Protein AF-A0A926TYX2-F1 (afdb_monomer_lite)

Foldseek 3Di:
DDPVVVVQVPDPPRDDDDDDDDDDPVVQVVLQVVQVVVVHPGSVVVVVVVVVVVVVVVVVVVVVVVLVVVLVVCVVVVNDPVNSVVVVVVVNVD

Radius of gyration: 19.96 Å; chains: 1; bounding box: 41×27×48 Å

pLDDT: mean 89.35, std 9.17, range [48.16, 98.56]

Structure (mmCIF, N/CA/C/O backbone):
data_AF-A0A926TYX2-F1
#
_entry.id   AF-A0A926TYX2-F1
#
loop_
_atom_site.group_PDB
_atom_site.id
_atom_site.type_symbol
_atom_site.label_atom_id
_atom_site.label_alt_id
_atom_site.label_comp_id
_atom_site.label_asym_id
_atom_site.label_entity_id
_atom_site.label_seq_id
_atom_site.pdbx_PDB_ins_code
_atom_site.Cartn_x
_atom_site.Cartn_y
_atom_site.Cartn_z
_atom_site.occupancy
_atom_site.B_iso_or_equiv
_atom_site.auth_seq_id
_atom_site.auth_comp_id
_atom_site.auth_asym_id
_atom_site.auth_atom_id
_atom_site.pdbx_PDB_model_num
ATOM 1 N N . MET A 1 1 ? -9.595 7.406 7.303 1.00 63.03 1 MET A N 1
ATOM 2 C CA . MET A 1 1 ? -8.204 7.700 7.735 1.00 63.03 1 MET A CA 1
ATOM 3 C C . MET A 1 1 ? -8.112 8.781 8.823 1.00 63.03 1 MET A C 1
ATOM 5 O O . MET A 1 1 ? -8.658 9.861 8.636 1.00 63.03 1 MET A O 1
ATOM 9 N N . LYS A 1 2 ? -7.376 8.537 9.922 1.00 69.69 2 LYS A N 1
ATOM 10 C CA . LYS A 1 2 ? -7.084 9.546 10.970 1.00 69.69 2 LYS A CA 1
ATOM 11 C C . LYS A 1 2 ? -6.081 10.613 10.484 1.00 69.69 2 LYS A C 1
ATOM 13 O O . LYS A 1 2 ? -5.144 10.280 9.754 1.00 69.69 2 LYS A O 1
ATOM 18 N N . ALA A 1 3 ? -6.239 11.868 10.918 1.00 74.06 3 ALA A N 1
ATOM 19 C CA . ALA A 1 3 ? -5.411 13.010 10.494 1.00 74.06 3 ALA A CA 1
ATOM 20 C C . ALA A 1 3 ? -3.902 12.813 10.758 1.00 74.06 3 ALA A C 1
ATOM 22 O O . ALA A 1 3 ? -3.071 13.102 9.895 1.00 74.06 3 ALA A O 1
ATOM 23 N N . GLU A 1 4 ? -3.544 12.213 11.894 1.00 76.88 4 GLU A N 1
ATOM 24 C CA . GLU A 1 4 ? -2.149 11.919 12.256 1.00 76.88 4 GLU A CA 1
ATOM 25 C C . GLU A 1 4 ? -1.472 10.921 11.300 1.00 76.88 4 GLU A C 1
ATOM 27 O O . GLU A 1 4 ? -0.310 11.084 10.916 1.00 76.88 4 GLU A O 1
ATOM 32 N N . ALA A 1 5 ? -2.214 9.915 10.823 1.00 78.50 5 ALA A N 1
ATOM 33 C CA . ALA A 1 5 ? -1.700 8.958 9.845 1.00 78.50 5 ALA A CA 1
ATOM 34 C C . ALA A 1 5 ? -1.455 9.617 8.477 1.00 78.50 5 ALA A C 1
ATOM 36 O O . ALA A 1 5 ? -0.511 9.249 7.773 1.00 78.50 5 ALA A O 1
ATOM 37 N N . LEU A 1 6 ? -2.277 10.602 8.101 1.00 79.12 6 LEU A N 1
ATOM 38 C CA . LEU A 1 6 ? -2.069 11.394 6.889 1.00 79.12 6 LEU A CA 1
ATOM 39 C C . LEU A 1 6 ? -0.819 12.275 7.017 1.00 79.12 6 LEU A C 1
ATOM 41 O O . LEU A 1 6 ? 0.015 12.272 6.113 1.00 79.12 6 LEU A O 1
ATOM 45 N N . LYS A 1 7 ? -0.641 12.949 8.159 1.00 82.88 7 LYS A N 1
ATOM 46 C CA . LYS A 1 7 ? 0.518 13.809 8.435 1.00 82.88 7 LYS A CA 1
ATOM 47 C C . LYS A 1 7 ? 1.841 13.051 8.301 1.00 82.88 7 LYS A C 1
ATOM 49 O O . LYS A 1 7 ? 2.722 13.487 7.566 1.00 82.88 7 LYS A O 1
ATOM 54 N N . LYS A 1 8 ? 1.940 11.857 8.899 1.00 85.25 8 LYS A N 1
ATOM 55 C CA . LYS A 1 8 ? 3.119 10.980 8.767 1.00 85.25 8 LYS A CA 1
ATOM 56 C C . LYS A 1 8 ? 3.383 10.543 7.319 1.00 85.25 8 LYS A C 1
ATOM 58 O O . LYS A 1 8 ? 4.525 10.309 6.936 1.00 85.25 8 LYS A O 1
ATOM 63 N N . ARG A 1 9 ? 2.336 10.400 6.501 1.00 81.62 9 ARG A N 1
ATOM 64 C CA . ARG A 1 9 ? 2.453 9.960 5.100 1.00 81.62 9 ARG A CA 1
ATOM 65 C C . ARG A 1 9 ? 2.871 11.078 4.150 1.00 81.62 9 ARG A C 1
ATOM 67 O O . ARG A 1 9 ? 3.492 10.758 3.138 1.00 81.62 9 ARG A O 1
ATOM 74 N N . LEU A 1 10 ? 2.527 12.325 4.471 1.00 85.31 10 LEU A N 1
ATOM 75 C CA . LEU A 1 10 ? 2.901 13.523 3.714 1.00 85.31 10 LEU A CA 1
ATOM 76 C C . LEU A 1 10 ? 4.332 13.995 4.005 1.00 85.31 10 LEU A C 1
ATOM 78 O O . LEU A 1 10 ? 4.866 14.802 3.246 1.00 85.31 10 LEU A O 1
ATOM 82 N N . ASP A 1 11 ? 4.957 13.487 5.069 1.00 90.81 11 ASP A N 1
ATOM 83 C CA . ASP A 1 11 ? 6.357 13.768 5.366 1.00 90.81 11 ASP A CA 1
ATOM 84 C C . ASP A 1 11 ? 7.273 13.249 4.243 1.00 90.81 11 ASP A C 1
ATOM 86 O O . ASP A 1 11 ? 7.364 12.046 3.974 1.00 90.81 11 ASP A O 1
ATOM 90 N N . LYS A 1 12 ? 7.967 14.188 3.592 1.00 86.69 12 LYS A N 1
ATOM 91 C CA . LYS A 1 12 ? 8.926 13.916 2.515 1.00 86.69 12 LYS A CA 1
ATOM 92 C C . LYS A 1 12 ? 10.179 13.194 3.017 1.00 86.69 12 LYS A C 1
ATOM 94 O O . LYS A 1 12 ? 10.795 12.477 2.237 1.00 86.69 12 LYS A O 1
ATOM 99 N N . ASN A 1 13 ? 10.525 13.356 4.294 1.00 89.88 13 ASN A N 1
ATOM 100 C CA . ASN A 1 13 ? 11.720 12.788 4.919 1.00 89.88 13 ASN A CA 1
ATOM 101 C C . ASN A 1 13 ? 11.423 11.501 5.699 1.00 89.88 13 ASN A C 1
ATOM 103 O O . ASN A 1 13 ? 12.249 11.050 6.494 1.00 89.88 13 ASN A O 1
ATOM 107 N N . ARG A 1 14 ? 10.245 10.897 5.490 1.00 91.06 14 ARG A N 1
ATOM 108 C CA . ARG A 1 14 ? 9.887 9.648 6.162 1.00 91.06 14 ARG A CA 1
ATOM 109 C C . ARG A 1 14 ? 10.945 8.563 5.885 1.00 91.06 14 ARG A C 1
ATOM 111 O O . ARG A 1 14 ? 11.375 8.415 4.737 1.00 91.06 14 ARG A O 1
ATOM 118 N N . PRO A 1 15 ? 11.338 7.771 6.898 1.00 92.81 15 PRO A N 1
ATOM 119 C CA . PRO A 1 15 ? 12.347 6.734 6.726 1.00 92.81 15 PRO A CA 1
ATOM 120 C C . PRO A 1 15 ? 11.891 5.696 5.694 1.00 92.81 15 PRO A C 1
ATOM 122 O O . PRO A 1 15 ? 10.721 5.304 5.656 1.00 92.81 15 PRO A O 1
ATOM 125 N N . MET A 1 16 ? 12.827 5.250 4.858 1.00 91.19 16 MET A N 1
ATOM 126 C CA . MET A 1 16 ? 12.610 4.208 3.857 1.00 91.19 16 MET A CA 1
ATOM 127 C C . MET A 1 16 ? 13.451 2.978 4.190 1.00 91.19 16 MET A C 1
ATOM 129 O O . MET A 1 16 ? 14.591 3.097 4.632 1.00 91.19 16 MET A O 1
ATOM 133 N N . THR A 1 17 ? 12.895 1.798 3.933 1.00 94.25 17 THR A N 1
ATOM 134 C CA . THR A 1 17 ? 13.588 0.516 4.083 1.00 94.25 17 THR A CA 1
ATOM 135 C C . THR A 1 17 ? 13.661 -0.170 2.727 1.00 94.25 17 THR A C 1
ATOM 137 O O . THR A 1 17 ? 12.659 -0.244 2.013 1.00 94.25 17 THR A O 1
ATOM 140 N N . THR A 1 18 ? 14.842 -0.670 2.371 1.00 95.00 18 THR A N 1
ATOM 141 C CA . THR A 1 18 ? 15.033 -1.476 1.162 1.00 95.00 18 THR A CA 1
ATOM 142 C C . THR A 1 18 ? 14.492 -2.880 1.393 1.00 95.00 18 THR A C 1
ATOM 144 O O . THR A 1 18 ? 14.813 -3.512 2.397 1.00 95.00 18 THR A O 1
ATOM 147 N N . ILE A 1 19 ? 13.696 -3.373 0.448 1.00 93.38 19 ILE A N 1
ATOM 148 C CA . ILE A 1 19 ? 13.198 -4.749 0.433 1.00 93.38 19 ILE A CA 1
ATOM 149 C C . ILE A 1 19 ? 13.646 -5.440 -0.853 1.00 93.38 19 ILE A C 1
ATOM 151 O O . ILE A 1 19 ? 13.720 -4.804 -1.905 1.00 93.38 19 ILE A O 1
ATOM 155 N N . THR A 1 20 ? 13.898 -6.745 -0.771 1.00 95.19 20 THR A N 1
ATOM 156 C CA . THR A 1 20 ? 14.165 -7.596 -1.935 1.00 95.19 20 THR A CA 1
ATOM 157 C C . THR A 1 20 ? 12.976 -8.523 -2.136 1.00 95.19 20 THR A C 1
ATOM 159 O O . THR A 1 20 ? 12.611 -9.278 -1.239 1.00 95.19 20 THR A O 1
ATOM 162 N N . ILE A 1 21 ? 12.362 -8.457 -3.314 1.00 94.81 21 ILE A N 1
ATOM 163 C CA . ILE A 1 21 ? 11.155 -9.200 -3.681 1.00 94.81 21 ILE A CA 1
ATOM 164 C C . ILE A 1 21 ? 11.349 -9.766 -5.091 1.00 94.81 21 ILE A C 1
ATOM 166 O O . ILE A 1 21 ? 11.850 -9.072 -5.974 1.00 94.81 21 ILE A O 1
ATOM 170 N N . ARG A 1 22 ? 10.942 -11.022 -5.305 1.00 97.06 22 ARG A N 1
ATOM 171 C CA . ARG A 1 22 ? 10.814 -11.600 -6.649 1.00 97.06 22 ARG A CA 1
ATOM 172 C C . ARG A 1 22 ? 9.440 -11.246 -7.212 1.00 97.06 22 ARG A C 1
ATOM 174 O O . ARG A 1 22 ? 8.438 -11.483 -6.545 1.00 97.06 22 ARG A O 1
ATOM 181 N N . ILE A 1 23 ? 9.411 -10.694 -8.420 1.00 96.62 23 ILE A N 1
ATOM 182 C CA . ILE A 1 23 ? 8.196 -10.337 -9.160 1.00 96.62 23 ILE A CA 1
ATOM 183 C C . ILE A 1 23 ? 8.295 -11.010 -10.536 1.00 96.62 23 ILE A C 1
ATOM 185 O O . ILE A 1 23 ? 9.403 -11.040 -11.079 1.00 96.62 23 ILE A O 1
ATOM 189 N N . PRO A 1 24 ? 7.199 -11.565 -11.084 1.00 98.44 24 PRO A N 1
ATOM 190 C CA . PRO A 1 24 ? 7.183 -12.079 -12.451 1.00 98.44 24 PRO A CA 1
ATOM 191 C C . PRO A 1 24 ? 7.661 -11.035 -13.470 1.00 98.44 24 PRO A C 1
ATOM 193 O O . PRO A 1 24 ? 7.403 -9.839 -13.316 1.00 98.44 24 PRO A O 1
ATOM 196 N N . GLU A 1 25 ? 8.389 -11.479 -14.494 1.00 98.38 25 GLU A N 1
ATOM 197 C CA . GLU A 1 25 ? 8.993 -10.584 -15.489 1.00 98.38 25 GLU A CA 1
ATOM 198 C C . GLU A 1 25 ? 7.936 -9.805 -16.278 1.00 98.38 25 GLU A C 1
ATOM 200 O O . GLU A 1 25 ? 8.067 -8.596 -16.456 1.00 98.38 25 GLU A O 1
ATOM 205 N N . ASP A 1 26 ? 6.850 -10.471 -16.666 1.00 98.50 26 ASP A N 1
ATOM 206 C CA . ASP A 1 26 ? 5.701 -9.883 -17.356 1.00 98.50 26 ASP A CA 1
ATOM 207 C C . ASP A 1 26 ? 5.081 -8.728 -16.558 1.00 98.50 26 ASP A C 1
ATOM 209 O O . ASP A 1 26 ? 4.831 -7.653 -17.102 1.00 98.50 26 ASP A O 1
ATOM 213 N N . VAL A 1 27 ? 4.951 -8.889 -15.239 1.00 98.31 27 VAL A N 1
ATOM 214 C CA . VAL A 1 27 ? 4.440 -7.836 -14.352 1.00 98.31 27 VAL A CA 1
ATOM 215 C C . VAL A 1 27 ? 5.386 -6.631 -14.312 1.00 98.31 27 VAL A C 1
ATOM 217 O O . VAL A 1 27 ? 4.934 -5.485 -14.265 1.00 98.31 27 VAL A O 1
ATOM 220 N N . ILE A 1 28 ? 6.704 -6.853 -14.332 1.00 98.00 28 ILE A N 1
ATOM 221 C CA . ILE A 1 28 ? 7.681 -5.757 -14.388 1.00 98.00 28 ILE A CA 1
ATOM 222 C C . ILE A 1 28 ? 7.585 -5.004 -15.718 1.00 98.00 28 ILE A C 1
ATOM 224 O O . ILE A 1 28 ? 7.635 -3.770 -15.715 1.00 98.00 28 ILE A O 1
ATOM 228 N N . GLU A 1 29 ? 7.429 -5.712 -16.835 1.00 98.56 29 GLU A N 1
ATOM 229 C CA . GLU A 1 29 ? 7.269 -5.087 -18.150 1.00 98.56 29 GLU A CA 1
ATOM 230 C C . GLU A 1 29 ? 5.967 -4.281 -18.249 1.00 98.56 29 GLU A C 1
ATOM 232 O O . GLU A 1 29 ? 5.988 -3.131 -18.705 1.00 98.56 29 GLU A O 1
ATOM 237 N N . ASP A 1 30 ? 4.862 -4.795 -17.708 1.00 98.50 30 ASP A N 1
ATOM 238 C CA . ASP A 1 30 ? 3.607 -4.046 -17.624 1.00 98.50 30 ASP A CA 1
ATOM 239 C C . ASP A 1 30 ? 3.748 -2.793 -16.753 1.00 98.50 30 ASP A C 1
ATOM 241 O O . ASP A 1 30 ? 3.331 -1.701 -17.152 1.00 98.50 30 ASP A O 1
ATOM 24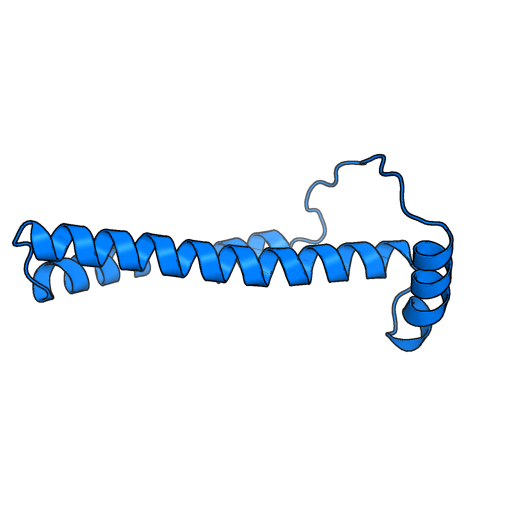5 N N . LEU A 1 31 ? 4.412 -2.886 -15.596 1.00 98.19 31 LEU A N 1
ATOM 246 C CA . LEU A 1 31 ? 4.665 -1.717 -14.751 1.00 98.19 31 LEU A CA 1
ATOM 247 C C . LEU A 1 31 ? 5.522 -0.662 -15.464 1.00 98.19 31 LEU A C 1
ATOM 249 O O . LEU A 1 31 ? 5.261 0.535 -15.315 1.00 98.19 31 LEU A O 1
ATOM 253 N N . LYS A 1 32 ? 6.532 -1.074 -16.243 1.00 98.25 32 LYS A N 1
ATOM 254 C CA . LYS A 1 32 ? 7.349 -0.156 -17.056 1.00 98.25 32 LYS A CA 1
ATOM 255 C C . LYS A 1 32 ? 6.515 0.533 -18.130 1.00 98.25 32 LYS A C 1
ATOM 257 O O . LYS A 1 32 ? 6.683 1.734 -18.330 1.00 98.25 32 LYS A O 1
ATOM 262 N N . ARG A 1 33 ? 5.611 -0.198 -18.786 1.00 98.31 33 ARG A N 1
ATOM 263 C CA . ARG A 1 33 ? 4.710 0.342 -19.810 1.00 98.31 33 ARG A CA 1
ATOM 264 C C . ARG A 1 33 ? 3.702 1.332 -19.226 1.00 98.31 33 ARG A C 1
ATOM 266 O O . ARG A 1 33 ? 3.456 2.378 -19.822 1.00 98.31 33 ARG A O 1
ATOM 273 N N . VAL A 1 34 ? 3.120 1.012 -18.073 1.00 98.19 34 VAL A N 1
ATOM 274 C CA . VAL A 1 34 ? 2.034 1.790 -17.457 1.00 98.19 34 VAL A CA 1
ATOM 275 C C . VAL A 1 34 ? 2.550 3.029 -16.719 1.00 98.19 34 VAL A C 1
ATOM 277 O O . VAL A 1 34 ? 1.893 4.069 -16.747 1.00 98.19 34 VAL A O 1
ATOM 280 N N . ALA A 1 35 ? 3.730 2.965 -16.096 1.00 98.38 35 ALA A N 1
ATOM 281 C CA . ALA A 1 35 ? 4.300 4.073 -15.324 1.00 98.38 35 ALA A CA 1
ATOM 282 C C . ALA A 1 35 ? 4.282 5.443 -16.034 1.00 98.38 35 ALA A C 1
ATOM 284 O O . ALA A 1 35 ? 3.716 6.375 -15.455 1.00 98.38 35 ALA A O 1
ATOM 285 N N . PRO A 1 36 ? 4.824 5.605 -17.259 1.00 97.56 36 PRO A N 1
ATOM 286 C CA . PRO A 1 36 ? 4.819 6.901 -17.935 1.00 97.56 36 PRO A CA 1
ATOM 287 C C . PRO A 1 36 ? 3.407 7.361 -18.315 1.00 97.56 36 PRO A C 1
ATOM 289 O O . PRO A 1 36 ? 3.117 8.552 -18.242 1.00 97.56 36 PRO A O 1
ATOM 292 N N . LEU A 1 37 ? 2.510 6.430 -18.661 1.00 98.00 37 LEU A N 1
ATOM 293 C CA . LEU A 1 37 ? 1.121 6.741 -19.019 1.00 98.00 37 LEU A CA 1
ATOM 294 C C . LEU A 1 37 ? 0.334 7.311 -17.832 1.00 98.00 37 LEU A C 1
ATOM 296 O O . LEU A 1 37 ? -0.576 8.111 -18.021 1.00 98.00 37 LEU A O 1
ATOM 300 N N . LEU A 1 38 ? 0.708 6.924 -16.610 1.00 97.38 38 LEU A N 1
ATOM 301 C CA . LEU A 1 38 ? 0.126 7.427 -15.365 1.00 97.38 38 LEU A CA 1
ATOM 302 C C . LEU A 1 38 ? 0.937 8.575 -14.733 1.00 97.38 38 LEU A C 1
ATOM 304 O O . LEU A 1 38 ? 0.666 8.958 -13.596 1.00 97.38 38 LEU A O 1
ATOM 308 N N . GLY A 1 39 ? 1.935 9.122 -15.438 1.00 96.81 39 GLY A N 1
ATOM 309 C CA . GLY A 1 39 ? 2.729 10.265 -14.974 1.00 96.81 39 GLY A CA 1
ATOM 310 C C . GLY A 1 39 ? 3.778 9.939 -13.904 1.00 96.81 39 GLY A C 1
ATOM 311 O O . GLY A 1 39 ? 4.269 10.842 -13.226 1.00 96.81 39 GLY A O 1
ATOM 312 N N . PHE A 1 40 ? 4.140 8.666 -13.728 1.00 97.81 40 PHE A N 1
ATOM 313 C CA . PHE A 1 40 ? 5.219 8.264 -12.828 1.00 97.81 40 PHE A CA 1
ATOM 314 C C . PHE A 1 40 ? 6.573 8.312 -13.538 1.00 97.81 40 PHE A C 1
ATOM 316 O O . PHE A 1 40 ? 6.699 7.952 -14.705 1.00 97.81 40 PHE A O 1
ATOM 323 N N . SER A 1 41 ? 7.624 8.665 -12.794 1.00 95.06 41 SER A N 1
ATOM 324 C CA . SER A 1 41 ? 9.001 8.698 -13.307 1.00 95.06 41 SER A CA 1
ATOM 325 C C . SER A 1 41 ? 9.603 7.315 -13.600 1.00 95.06 41 SER A C 1
ATOM 327 O O . SER A 1 41 ? 10.705 7.227 -14.132 1.00 95.06 41 SER A O 1
ATOM 329 N N . GLY A 1 42 ? 8.908 6.229 -13.250 1.00 96.38 42 GLY A N 1
ATOM 330 C CA . GLY A 1 42 ? 9.318 4.859 -13.543 1.00 96.38 42 GLY A CA 1
ATOM 331 C C . GLY A 1 42 ? 8.470 3.817 -12.814 1.00 96.38 42 GLY A C 1
ATOM 332 O O . GLY A 1 42 ? 7.580 4.148 -12.025 1.00 96.38 42 GLY A O 1
ATOM 333 N N . TYR A 1 43 ? 8.784 2.541 -13.045 1.00 97.06 43 TYR A N 1
ATOM 334 C CA . TYR A 1 43 ? 8.014 1.418 -12.502 1.00 97.06 43 TYR A CA 1
ATOM 335 C C . TYR A 1 43 ? 8.099 1.308 -10.970 1.00 97.06 43 TYR A C 1
ATOM 337 O O . TYR A 1 43 ? 7.119 0.948 -10.326 1.00 97.06 43 TYR A O 1
ATOM 345 N N . GLN A 1 44 ? 9.236 1.660 -10.351 1.00 95.38 44 GLN A N 1
ATOM 346 C CA . GLN A 1 44 ? 9.396 1.574 -8.892 1.00 95.38 44 GLN A CA 1
ATOM 347 C C . GLN A 1 44 ? 8.486 2.566 -8.132 1.00 95.38 44 GLN A C 1
ATOM 349 O O . GLN A 1 44 ? 7.825 2.145 -7.179 1.00 95.38 44 GLN A O 1
ATOM 354 N N . PRO A 1 45 ? 8.405 3.864 -8.505 1.00 95.25 45 PRO A N 1
ATOM 355 C CA . PRO A 1 45 ? 7.389 4.774 -7.976 1.00 95.25 45 PRO A CA 1
ATOM 356 C C . PRO A 1 45 ? 5.951 4.268 -8.133 1.00 95.25 45 PRO A C 1
ATOM 358 O O . PRO A 1 45 ? 5.194 4.334 -7.163 1.00 95.25 45 PRO A O 1
ATOM 361 N N . LEU A 1 46 ? 5.597 3.735 -9.310 1.00 97.50 46 LEU A N 1
ATOM 362 C CA . LEU A 1 46 ? 4.258 3.200 -9.568 1.00 97.50 46 LEU A CA 1
ATOM 363 C C . LEU A 1 46 ? 3.953 1.994 -8.668 1.00 97.50 46 LEU A C 1
ATOM 365 O O . LEU A 1 46 ? 2.924 1.971 -7.997 1.00 97.50 46 LEU A O 1
ATOM 369 N N . ALA A 1 47 ? 4.875 1.034 -8.576 1.00 96.81 47 ALA A N 1
ATOM 370 C CA . ALA A 1 47 ? 4.720 -0.147 -7.731 1.00 96.81 47 ALA A CA 1
ATOM 371 C C . ALA A 1 47 ? 4.482 0.234 -6.260 1.00 96.81 47 ALA A C 1
ATOM 373 O O . ALA A 1 47 ? 3.559 -0.271 -5.622 1.00 96.81 47 ALA A O 1
ATOM 374 N N . ARG A 1 48 ? 5.254 1.193 -5.724 1.00 94.06 48 ARG A N 1
ATOM 375 C CA . ARG A 1 48 ? 5.033 1.708 -4.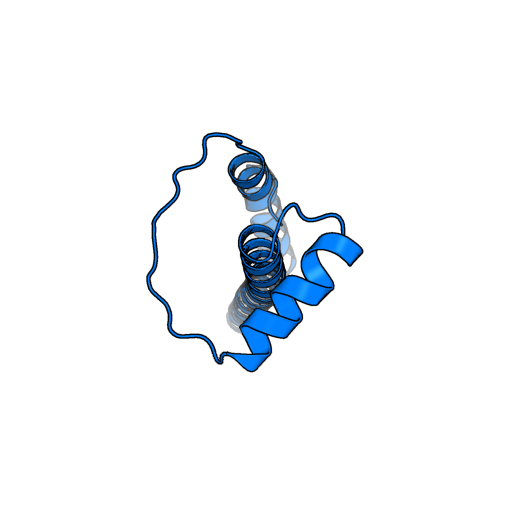361 1.00 94.06 48 ARG A CA 1
ATOM 376 C C . ARG A 1 48 ? 3.665 2.372 -4.203 1.00 94.06 48 ARG A C 1
ATOM 378 O O . ARG A 1 48 ? 3.065 2.251 -3.136 1.00 94.06 48 ARG A O 1
ATOM 385 N N . ALA A 1 49 ? 3.187 3.081 -5.226 1.00 94.94 49 ALA A N 1
ATOM 386 C CA . ALA A 1 49 ? 1.876 3.718 -5.199 1.00 94.94 49 ALA A CA 1
ATOM 387 C C . ALA A 1 49 ? 0.743 2.684 -5.165 1.00 94.94 49 ALA A C 1
ATOM 389 O O . ALA A 1 49 ? -0.139 2.813 -4.319 1.00 94.94 49 ALA A O 1
ATOM 390 N N . TYR A 1 50 ? 0.801 1.639 -5.995 1.00 96.31 50 TYR A N 1
ATOM 391 C CA . TYR A 1 50 ? -0.180 0.548 -5.982 1.00 96.31 50 TYR A CA 1
ATOM 392 C C . TYR A 1 50 ? -0.205 -0.199 -4.652 1.00 96.31 50 TYR A C 1
ATOM 394 O O . TYR A 1 50 ? -1.272 -0.337 -4.056 1.00 96.31 50 TYR A O 1
ATOM 402 N N . ILE A 1 51 ? 0.963 -0.579 -4.124 1.00 95.25 51 ILE A N 1
ATOM 403 C CA . ILE A 1 51 ? 1.065 -1.210 -2.800 1.00 95.25 51 ILE A CA 1
ATOM 404 C C . ILE A 1 51 ? 0.437 -0.304 -1.730 1.00 95.25 51 ILE A C 1
ATOM 406 O O . ILE A 1 51 ? -0.378 -0.747 -0.924 1.00 95.25 51 ILE A O 1
ATOM 410 N N . GLY A 1 52 ? 0.774 0.989 -1.738 1.00 92.62 52 GLY A N 1
ATOM 411 C CA . GLY A 1 52 ? 0.241 1.950 -0.776 1.00 92.62 52 GLY A CA 1
ATOM 412 C C . GLY A 1 52 ? -1.250 2.263 -0.949 1.00 92.62 52 GLY A C 1
ATOM 413 O O . GLY A 1 52 ? -1.887 2.711 0.002 1.00 92.62 52 GLY A O 1
ATOM 414 N N . GLN A 1 53 ? -1.822 2.081 -2.138 1.00 91.94 53 GLN A N 1
ATOM 415 C CA . GLN A 1 53 ? -3.260 2.211 -2.371 1.00 91.94 53 GLN A CA 1
ATOM 416 C C . GLN A 1 53 ? -4.009 0.985 -1.847 1.00 91.94 53 GLN A C 1
ATOM 418 O O . GLN A 1 53 ? -4.908 1.166 -1.029 1.00 91.94 53 GLN A O 1
ATOM 423 N N . GLY A 1 54 ? -3.587 -0.226 -2.230 1.00 92.94 54 GLY A N 1
ATOM 424 C CA . GLY A 1 54 ? -4.205 -1.475 -1.772 1.00 92.94 54 GLY A CA 1
ATOM 425 C C . GLY A 1 54 ? -4.188 -1.596 -0.250 1.00 92.94 54 GLY A C 1
ATOM 426 O O . GLY A 1 54 ? -5.237 -1.685 0.377 1.00 92.94 54 GLY A O 1
ATOM 427 N N . LEU A 1 55 ? -3.013 -1.414 0.366 1.00 92.88 55 LEU A N 1
ATOM 428 C CA . LEU A 1 55 ? -2.885 -1.474 1.825 1.00 92.88 55 LEU A CA 1
ATOM 429 C C . LEU A 1 55 ? -3.750 -0.440 2.551 1.00 92.88 55 LEU A C 1
ATOM 431 O O . LEU A 1 55 ? -4.161 -0.677 3.680 1.00 92.88 55 LEU A O 1
ATOM 435 N N . ARG A 1 56 ? -4.008 0.732 1.957 1.00 87.44 56 ARG A N 1
ATOM 436 C CA . ARG A 1 56 ? -4.887 1.723 2.591 1.00 87.44 56 ARG A CA 1
ATOM 437 C C . ARG A 1 56 ? -6.332 1.257 2.620 1.00 87.44 56 ARG A C 1
ATOM 439 O O . ARG A 1 56 ? -6.949 1.396 3.668 1.00 87.44 56 ARG A O 1
ATOM 446 N N . ALA A 1 57 ? -6.829 0.728 1.506 1.00 88.56 57 ALA A N 1
ATOM 447 C CA . ALA A 1 57 ? -8.185 0.201 1.435 1.00 88.56 57 ALA A CA 1
ATOM 448 C C . ALA A 1 57 ? -8.382 -0.933 2.453 1.00 88.56 57 ALA A C 1
ATOM 450 O O . ALA A 1 57 ? -9.325 -0.888 3.241 1.00 88.56 57 ALA A O 1
ATOM 451 N N . ASP A 1 58 ? -7.435 -1.871 2.517 1.00 89.56 58 ASP A N 1
ATOM 452 C CA . ASP A 1 58 ? -7.511 -3.008 3.439 1.00 89.56 58 ASP A CA 1
ATOM 453 C C . ASP A 1 58 ? -7.435 -2.571 4.907 1.00 89.56 58 ASP A C 1
ATOM 455 O O . ASP A 1 58 ? -8.219 -3.027 5.737 1.00 89.56 58 ASP A O 1
ATOM 459 N N . LEU A 1 59 ? -6.521 -1.653 5.247 1.00 86.31 59 LEU A N 1
ATOM 460 C CA . LEU A 1 59 ? -6.403 -1.136 6.614 1.00 86.31 59 LEU A CA 1
ATOM 461 C C . LEU A 1 59 ? -7.668 -0.393 7.056 1.00 86.31 59 LEU A C 1
ATOM 463 O O . LEU A 1 59 ? -8.093 -0.554 8.196 1.00 86.31 59 LEU A O 1
ATOM 467 N N . GLU A 1 60 ? -8.276 0.405 6.175 1.00 84.56 60 GLU A N 1
ATOM 468 C CA . GLU A 1 60 ? -9.532 1.093 6.492 1.00 84.56 60 GLU A CA 1
ATOM 469 C C . GLU A 1 60 ? -10.689 0.107 6.685 1.00 84.56 60 GLU A C 1
ATOM 471 O O . GLU A 1 60 ? -11.488 0.282 7.608 1.00 84.56 60 GLU A O 1
ATOM 476 N N . HIS A 1 61 ? -10.749 -0.953 5.875 1.00 80.69 61 HIS A N 1
ATOM 477 C CA . HIS A 1 61 ? -11.747 -2.008 6.022 1.00 80.69 61 HIS A CA 1
ATOM 478 C C . HIS A 1 61 ? -11.595 -2.759 7.356 1.00 80.69 61 HIS A C 1
ATOM 480 O O . HIS A 1 61 ? -12.551 -2.849 8.126 1.00 80.69 61 HIS A O 1
ATOM 486 N N . LEU A 1 62 ? -10.379 -3.205 7.687 1.00 79.44 62 LEU A N 1
ATOM 487 C CA . LEU A 1 62 ? -10.102 -3.958 8.915 1.00 79.44 62 LEU A CA 1
ATOM 488 C C . LEU A 1 62 ? -10.286 -3.123 10.194 1.00 79.44 62 LEU A C 1
ATOM 490 O O . LEU A 1 62 ? -10.757 -3.643 11.212 1.00 79.44 62 LEU A O 1
ATOM 494 N N . GLU A 1 63 ? -9.941 -1.830 10.168 1.00 78.12 63 GLU A N 1
ATOM 495 C CA . GLU A 1 63 ? -10.234 -0.916 11.281 1.00 78.12 63 GLU A CA 1
ATOM 496 C C . GLU A 1 63 ? -11.751 -0.768 11.493 1.00 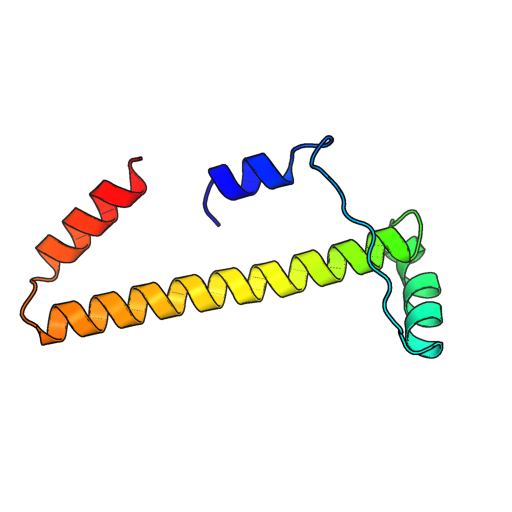78.12 63 GLU A C 1
ATOM 498 O O . GLU A 1 63 ? -12.221 -0.838 12.633 1.00 78.12 63 GLU A O 1
ATOM 503 N N . GLY A 1 64 ? -12.523 -0.610 10.410 1.00 72.94 64 GLY A N 1
ATOM 504 C CA . GLY A 1 64 ? -13.985 -0.510 10.461 1.00 72.94 64 GLY A CA 1
ATOM 505 C C . GLY A 1 64 ? -14.652 -1.769 11.022 1.00 72.94 64 GLY A C 1
ATOM 506 O O . GLY A 1 64 ? -15.541 -1.675 11.878 1.00 72.94 64 GLY A O 1
ATOM 507 N N . ASP A 1 65 ? -14.176 -2.942 10.611 1.00 76.94 65 ASP A N 1
ATOM 508 C CA . ASP A 1 65 ? -14.705 -4.232 11.054 1.00 76.94 65 ASP A CA 1
ATOM 509 C C . ASP A 1 65 ? -14.405 -4.499 12.534 1.00 76.94 65 ASP A C 1
ATOM 511 O O . ASP A 1 65 ? -15.283 -4.931 13.285 1.00 76.94 65 ASP A O 1
ATOM 515 N N . THR A 1 66 ? -13.195 -4.166 12.994 1.00 77.88 66 THR A N 1
ATOM 516 C CA . THR A 1 66 ? -12.790 -4.361 14.396 1.00 77.88 66 THR A CA 1
ATOM 517 C C . THR A 1 66 ? -13.611 -3.486 15.346 1.00 77.88 66 THR A C 1
ATOM 519 O O . THR A 1 66 ? -14.098 -3.963 16.375 1.00 77.88 66 THR A O 1
ATOM 522 N N . VAL A 1 67 ? -13.811 -2.208 15.002 1.00 82.19 67 VAL A N 1
ATOM 523 C CA . VAL A 1 67 ? -14.629 -1.285 15.807 1.00 82.19 67 VAL A CA 1
ATOM 524 C C . VAL A 1 67 ? -16.090 -1.736 15.824 1.00 82.19 67 VAL A C 1
ATOM 526 O O . VAL A 1 67 ? -16.720 -1.749 16.883 1.00 82.19 67 VAL A O 1
ATOM 529 N N . SER A 1 68 ? -16.617 -2.182 14.684 1.00 81.44 68 SER A N 1
ATOM 530 C CA . SER A 1 68 ? -17.986 -2.696 14.584 1.00 81.44 68 SER A CA 1
ATOM 531 C C . SER A 1 68 ? -18.190 -3.961 15.425 1.00 81.44 68 SER A C 1
ATOM 533 O O . SER A 1 68 ? -19.173 -4.059 16.168 1.00 81.44 68 SER A O 1
ATOM 535 N N . ALA A 1 69 ? -17.239 -4.899 15.387 1.00 84.69 69 ALA A N 1
ATOM 536 C CA . ALA A 1 69 ? -17.261 -6.112 16.202 1.00 84.69 69 ALA A CA 1
ATOM 537 C C . ALA A 1 69 ? -17.189 -5.803 17.708 1.00 84.69 69 ALA A C 1
ATOM 539 O O . ALA A 1 69 ? -17.925 -6.404 18.499 1.00 84.69 69 ALA A O 1
ATOM 540 N N . LEU A 1 70 ? -16.364 -4.829 18.110 1.00 86.88 70 LEU A N 1
ATOM 541 C CA . LEU A 1 70 ? -16.272 -4.369 19.496 1.00 86.88 70 LEU A CA 1
ATOM 542 C C . LEU A 1 70 ? -17.590 -3.737 19.968 1.00 86.88 70 LEU A C 1
ATOM 544 O O . LEU A 1 70 ? -18.093 -4.111 21.028 1.00 86.88 70 LEU A O 1
ATOM 548 N N . ILE A 1 71 ? -18.190 -2.843 19.173 1.00 88.88 71 ILE A N 1
ATOM 549 C CA . ILE A 1 71 ? -19.491 -2.224 19.482 1.00 88.88 71 ILE 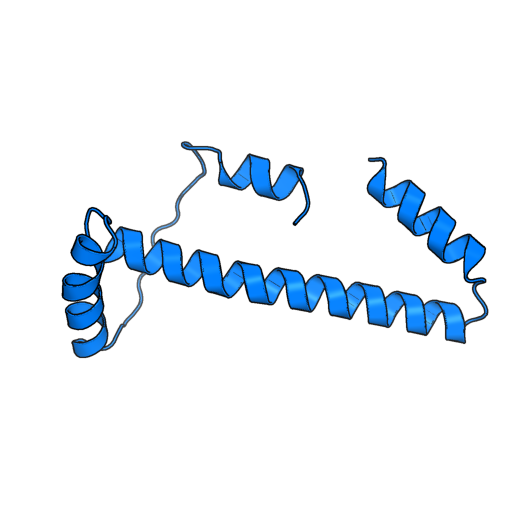A CA 1
ATOM 550 C C . ILE A 1 71 ? -20.571 -3.298 19.645 1.00 88.88 71 ILE A C 1
ATOM 552 O O . ILE A 1 71 ? -21.342 -3.260 20.607 1.00 88.88 71 ILE A O 1
ATOM 556 N N . ALA A 1 72 ? -20.624 -4.274 18.733 1.00 87.75 72 ALA A N 1
ATOM 557 C CA . ALA A 1 72 ? -21.575 -5.378 18.814 1.00 87.75 72 ALA A CA 1
ATOM 558 C C . ALA A 1 72 ? -21.364 -6.221 20.083 1.00 87.75 72 ALA A C 1
ATOM 560 O O . ALA A 1 72 ? -22.334 -6.595 20.742 1.00 87.75 72 ALA A O 1
ATOM 561 N N . SER A 1 73 ? -20.108 -6.483 20.455 1.00 93.06 73 SER A N 1
ATOM 562 C CA . SER A 1 73 ? -19.770 -7.198 21.687 1.00 93.06 73 SER A CA 1
ATOM 563 C C . SER A 1 73 ? -20.225 -6.437 22.938 1.00 93.06 73 SER A C 1
ATOM 565 O O . SER A 1 73 ? -20.924 -7.000 23.777 1.00 93.06 73 SER A O 1
ATOM 567 N N . LEU A 1 74 ? -19.928 -5.138 23.031 1.00 93.31 74 LEU A N 1
ATOM 568 C CA . LEU A 1 74 ? -20.321 -4.295 24.166 1.00 93.31 74 LEU A CA 1
ATOM 569 C C . LEU A 1 74 ? -21.845 -4.218 24.325 1.00 93.31 74 LEU A C 1
ATOM 571 O O . LEU A 1 74 ? -22.354 -4.355 25.437 1.00 93.31 74 LEU A O 1
ATOM 575 N N . LYS A 1 75 ? -22.587 -4.093 23.217 1.00 91.19 75 LYS A N 1
ATOM 576 C CA . LYS A 1 75 ? -24.057 -4.145 23.236 1.00 91.19 75 LYS A CA 1
ATOM 577 C C . LYS A 1 75 ? -24.580 -5.477 23.781 1.00 91.19 75 LYS A C 1
ATOM 579 O O . LYS A 1 75 ? -25.493 -5.470 24.601 1.00 91.19 75 LYS A O 1
ATOM 584 N N . ARG A 1 76 ? -23.986 -6.613 23.383 1.00 94.00 76 ARG A N 1
ATOM 585 C CA . ARG A 1 76 ? -24.343 -7.940 23.931 1.00 94.00 76 ARG A CA 1
ATOM 586 C C . ARG A 1 76 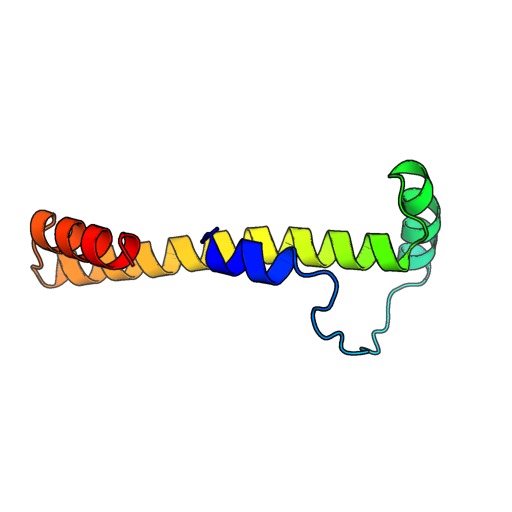? -24.059 -8.060 25.430 1.00 94.00 76 ARG A C 1
ATOM 588 O O . ARG A 1 76 ? -24.771 -8.783 26.114 1.00 94.00 76 ARG A O 1
ATOM 595 N N . HIS A 1 77 ? -23.066 -7.334 25.938 1.00 93.81 77 HIS A N 1
ATOM 596 C CA . HIS A 1 77 ? -22.753 -7.251 27.366 1.00 93.81 77 HIS A CA 1
ATOM 597 C C . HIS A 1 77 ? -23.565 -6.181 28.123 1.00 93.81 77 HIS A C 1
ATOM 599 O O . HIS A 1 77 ? -23.278 -5.910 29.285 1.00 93.81 77 HIS A O 1
ATOM 605 N N . GLY A 1 78 ? -24.590 -5.588 27.497 1.00 91.69 78 GLY A N 1
ATOM 606 C CA . GLY A 1 78 ? -25.512 -4.657 28.154 1.00 91.69 78 GLY A CA 1
ATOM 607 C C . GLY A 1 78 ? -25.018 -3.212 28.232 1.00 91.69 78 GLY A C 1
ATOM 608 O O . GLY A 1 78 ? -25.627 -2.394 28.919 1.00 91.69 78 GLY A O 1
ATOM 609 N N . VAL A 1 79 ? -23.938 -2.866 27.527 1.00 95.44 79 VAL A N 1
ATOM 610 C CA . VAL A 1 79 ? -23.476 -1.476 27.449 1.00 95.44 79 VAL A CA 1
ATOM 611 C C . VAL A 1 79 ? -24.451 -0.673 26.587 1.00 95.44 79 VAL A C 1
ATOM 613 O O . VAL A 1 79 ? -24.721 -1.032 25.436 1.00 95.44 79 VAL A O 1
ATOM 616 N N . SER A 1 80 ? -24.988 0.421 27.136 1.00 94.19 80 SER A N 1
ATOM 617 C CA . SER A 1 80 ? -25.972 1.248 26.434 1.00 94.19 80 SER A CA 1
ATOM 618 C C . SER A 1 80 ? -25.364 1.929 25.204 1.00 94.19 80 SER A C 1
ATOM 620 O O . SER A 1 80 ? -24.201 2.340 25.195 1.00 94.19 80 SER A O 1
ATOM 622 N N . GLY A 1 81 ? -26.171 2.076 24.149 1.00 87.44 81 GLY A N 1
ATOM 623 C CA . GLY A 1 81 ? -25.735 2.731 22.913 1.00 87.44 81 GLY A CA 1
ATOM 624 C C . GLY A 1 81 ? -25.275 4.174 23.134 1.00 87.44 81 GLY A C 1
ATOM 625 O O . GLY A 1 81 ? -24.302 4.601 22.519 1.00 87.44 81 GLY A O 1
ATOM 626 N N . GLU A 1 82 ? -25.915 4.890 24.060 1.00 91.75 82 GLU A N 1
ATOM 627 C CA . GLU A 1 82 ? -25.534 6.252 24.451 1.00 91.75 82 GLU A CA 1
ATOM 628 C C . GLU A 1 82 ? -24.134 6.306 25.070 1.00 91.75 82 GLU A C 1
ATOM 630 O O . GLU A 1 82 ? -23.339 7.176 24.717 1.00 91.75 82 GLU A O 1
ATOM 635 N N . LEU A 1 83 ? -23.798 5.350 25.947 1.00 93.25 83 LEU A N 1
ATOM 636 C CA . LEU A 1 83 ? -22.483 5.291 26.584 1.00 93.25 83 LEU A CA 1
ATOM 637 C C . LEU A 1 83 ? -21.386 4.933 25.573 1.00 93.25 83 LEU A C 1
ATOM 639 O O . LEU A 1 83 ? -20.315 5.536 25.595 1.00 93.25 83 LEU A O 1
ATOM 643 N N . ILE A 1 84 ? -21.668 4.007 24.648 1.00 90.88 84 ILE A N 1
ATOM 644 C CA . ILE A 1 84 ? -20.752 3.669 23.546 1.00 90.88 84 ILE A CA 1
ATOM 645 C C . ILE A 1 84 ? -20.512 4.898 22.664 1.00 90.88 84 ILE A C 1
ATOM 647 O O . ILE A 1 84 ? -19.365 5.216 22.358 1.00 90.88 84 ILE A O 1
ATOM 651 N N . GLN A 1 85 ? -21.571 5.616 22.279 1.00 88.44 85 GLN A N 1
ATOM 652 C CA . GLN A 1 85 ? -21.441 6.801 21.432 1.00 88.44 85 GLN A CA 1
ATOM 653 C C . GLN A 1 85 ? -20.664 7.919 22.134 1.00 88.44 85 GLN A C 1
ATOM 655 O O . GLN A 1 85 ? -19.819 8.565 21.514 1.00 88.44 85 GLN A O 1
ATOM 660 N N . LYS A 1 86 ? -20.909 8.118 23.433 1.00 92.56 86 LYS A N 1
ATOM 661 C CA . LYS A 1 86 ? -20.156 9.066 24.255 1.00 92.56 86 LYS A CA 1
ATOM 662 C C . LYS A 1 86 ? -18.666 8.708 24.287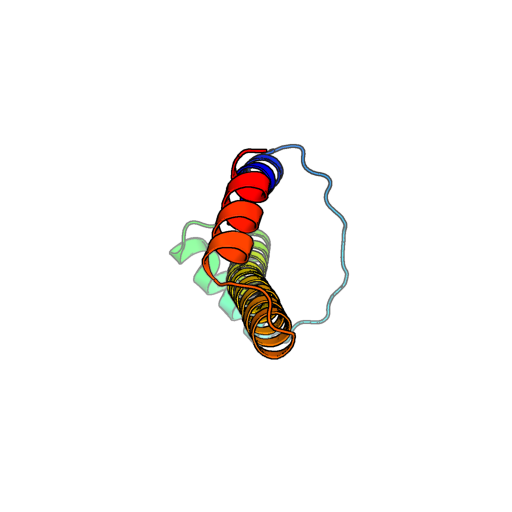 1.00 92.56 86 LYS A C 1
ATOM 664 O O . LYS A 1 86 ? -17.844 9.567 23.984 1.00 92.56 86 LYS A O 1
ATOM 669 N N . ALA A 1 87 ? -18.329 7.443 24.543 1.00 89.75 87 ALA A N 1
ATOM 670 C CA . ALA A 1 87 ? -16.945 6.970 24.548 1.00 89.75 87 ALA A CA 1
ATOM 671 C C . ALA A 1 87 ? -16.258 7.126 23.176 1.00 89.75 87 ALA A C 1
ATOM 673 O O . ALA A 1 87 ? -15.109 7.558 23.102 1.00 89.75 87 ALA A O 1
ATOM 674 N N . LEU A 1 88 ? -16.959 6.834 22.072 1.00 87.12 88 LEU A N 1
ATOM 675 C CA . LEU A 1 88 ? -16.434 7.039 20.714 1.00 87.12 88 LEU A CA 1
ATOM 676 C C . LEU A 1 88 ? -16.141 8.519 20.427 1.00 87.12 88 LEU A C 1
ATOM 678 O O . LEU A 1 88 ? -15.113 8.839 19.828 1.00 87.12 88 LEU A O 1
ATOM 682 N N . ASN A 1 89 ? -17.018 9.420 20.877 1.00 86.25 89 ASN A N 1
ATOM 683 C CA . ASN A 1 89 ? -16.821 10.861 20.728 1.00 86.25 89 ASN A CA 1
ATOM 684 C C . ASN A 1 89 ? -15.618 11.356 21.548 1.00 86.25 89 ASN A C 1
ATOM 686 O O . ASN A 1 89 ? -14.840 12.162 21.045 1.00 86.25 89 ASN A O 1
ATOM 690 N N . GLU A 1 90 ? -15.426 10.845 22.767 1.00 88.75 90 GLU A N 1
ATOM 691 C CA . GLU A 1 90 ? -14.273 11.175 23.621 1.00 88.75 90 GLU A CA 1
ATOM 692 C C . GLU A 1 90 ? -12.936 10.754 22.986 1.00 88.75 90 GLU A C 1
ATOM 694 O O . GLU A 1 90 ? -11.948 11.483 23.081 1.00 88.75 90 GLU A O 1
ATOM 699 N N . VAL A 1 91 ? -12.895 9.608 22.295 1.00 81.88 91 VAL A N 1
ATOM 700 C CA . VAL A 1 91 ? -11.684 9.130 21.602 1.00 81.88 91 VAL A CA 1
ATOM 701 C C . VAL A 1 91 ? -11.377 9.943 20.338 1.00 81.88 91 VAL A C 1
ATOM 703 O O . VAL A 1 91 ? -10.207 10.162 20.040 1.00 81.88 91 VAL A O 1
ATOM 706 N N . ASN A 1 92 ? -12.395 10.401 19.603 1.00 70.81 92 ASN A N 1
ATOM 707 C CA . ASN A 1 92 ? -12.217 11.182 18.369 1.00 70.81 92 ASN A CA 1
ATOM 708 C C . ASN A 1 92 ? -11.890 12.670 18.599 1.00 70.81 92 ASN A C 1
ATOM 710 O O . ASN A 1 92 ? -11.522 13.354 17.648 1.00 70.81 92 ASN A O 1
ATOM 714 N N . GLN A 1 93 ? -12.044 13.183 19.823 1.00 63.59 93 GLN A N 1
ATOM 715 C CA . GLN A 1 93 ? -11.710 14.570 20.187 1.00 63.59 93 GLN A CA 1
ATOM 716 C C . GLN A 1 93 ? -10.263 14.748 20.695 1.00 63.59 93 GLN A C 1
ATOM 718 O O . GLN A 1 93 ? -9.899 15.849 21.109 1.00 63.59 93 GLN A O 1
ATOM 723 N N . ARG A 1 94 ? -9.442 13.690 20.665 1.00 48.16 94 ARG A N 1
ATOM 724 C CA . ARG A 1 94 ? -7.995 13.719 20.943 1.00 48.16 94 ARG A CA 1
ATOM 725 C C . ARG A 1 94 ? -7.186 13.612 19.658 1.00 48.16 94 ARG A C 1
ATOM 727 O O . ARG A 1 94 ? -6.122 14.262 19.614 1.00 48.16 94 ARG A O 1
#

Secondary structure (DSSP, 8-state):
--HHHHHHHH-TT-----------HHHHHHHHHHHHHTT-SSHHHHHHHHHHHHHHHHHHHHHHHHHHHHHHHHHHTT--HHHHHHHHHHHHT-

Sequence (94 aa):
MKAEALKKRLDKNRPMTTITIRIPEDVIEDLKRVAPLLGFSGYQPLARAYIGQGLRADLEHLEGDTVSALIASLKRHGVSGELIQKALNEVNQR